Protein AF-A0A182XU81-F1 (afdb_monomer_lite)

InterPro domains:
  IPR001542 Defensin, invertebrate/fungal [PF01097] (40-65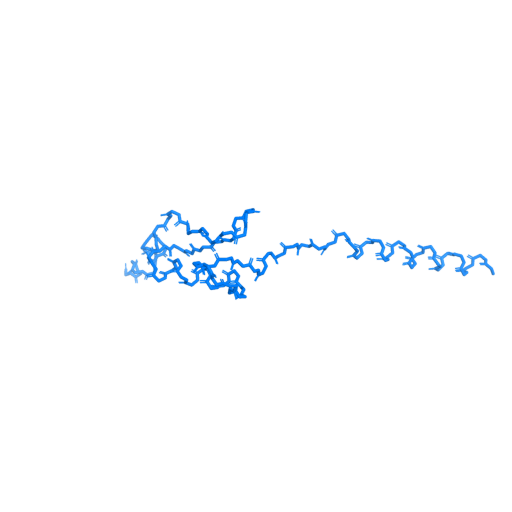)
  IPR001542 Defensin, invertebrate/fungal [PS51378] (26-66)
  IPR036574 Knottin, scorpion toxin-like superfamily [G3DSA:3.30.30.10] (27-66)
  IPR036574 Knottin, scorpion toxin-like superfamily [SSF57095] (28-65)

pLDDT: mean 70.02, std 12.56, range [47.19, 88.06]

Sequence (80 aa):
MKSFIAAAVIALICAIAVSGTTVTLQSTCKLFTADVVSSITCKMYCVIKGKTGGYCNSEGLCTCRAEDLHFLLKPIINKD

Radius of gyration: 21.96 Å; chains: 1; bounding box: 48×33×63 Å

Foldseek 3Di:
DVVVVVVVVVVVVVVVVVVPPPPPPVQWADDPNDTDGGLVVLQVVLVVVQANGWGQDPVRHIDTDPHGVCVVCVVVVPPD

Organism: Anopheles quadriannulatus (NCBI:txid34691)

Secondary structure (DSSP, 8-state):
-HHHHHHHHHHHHHHHHHTT-------EEEETTEEEE-HHHHHHHHHHTTBS-EEE-TTSBEEE-SSBHHHHHHHHHT--

Structure (mmCIF, N/CA/C/O backbone):
data_AF-A0A182XU81-F1
#
_entry.id   AF-A0A182XU81-F1
#
loop_
_atom_site.group_PDB
_atom_site.id
_atom_site.type_symbol
_atom_site.label_atom_id
_atom_site.label_alt_id
_atom_site.label_comp_id
_atom_site.label_asym_id
_atom_site.label_entity_id
_atom_site.label_seq_id
_atom_site.pdbx_PDB_ins_code
_atom_site.Cartn_x
_atom_site.Cartn_y
_atom_site.Cartn_z
_atom_site.occupancy
_atom_site.B_iso_or_equiv
_atom_site.auth_seq_id
_atom_site.auth_comp_id
_atom_site.auth_asym_id
_atom_site.auth_atom_id
_atom_site.pdbx_PDB_model_num
ATOM 1 N N . MET A 1 1 ? 36.611 -16.963 -37.078 1.00 57.62 1 MET A N 1
ATOM 2 C CA . MET A 1 1 ? 35.349 -16.354 -37.568 1.00 57.62 1 MET A CA 1
ATOM 3 C C . MET A 1 1 ? 34.102 -17.081 -37.058 1.00 57.62 1 MET A C 1
ATOM 5 O O . MET A 1 1 ? 33.312 -16.437 -36.389 1.00 57.62 1 MET A O 1
ATOM 9 N N . LYS A 1 2 ? 33.943 -18.404 -37.252 1.00 56.84 2 LYS A N 1
ATOM 10 C CA . LYS A 1 2 ? 32.777 -19.171 -36.745 1.00 56.84 2 LYS A CA 1
ATOM 11 C C . LYS A 1 2 ? 32.512 -19.039 -35.230 1.00 56.84 2 LYS A C 1
ATOM 13 O O . LYS A 1 2 ? 31.370 -18.821 -34.847 1.00 56.84 2 LYS A O 1
ATOM 18 N N . SER A 1 3 ? 33.547 -19.081 -34.384 1.00 60.00 3 SER A N 1
ATOM 19 C CA . SER A 1 3 ? 33.372 -18.948 -32.922 1.00 60.00 3 SER A CA 1
ATOM 20 C C . SER A 1 3 ? 32.946 -17.550 -32.464 1.00 60.00 3 SER A C 1
ATOM 22 O O . SER A 1 3 ? 32.244 -17.426 -31.469 1.00 60.00 3 SER A O 1
ATOM 24 N N . PHE A 1 4 ? 33.318 -16.499 -33.204 1.00 69.81 4 PHE A N 1
ATOM 25 C CA . PHE A 1 4 ? 32.904 -15.127 -32.886 1.00 69.81 4 PHE A CA 1
ATOM 26 C C . PHE A 1 4 ? 31.423 -14.897 -33.201 1.00 69.81 4 PHE A C 1
ATOM 28 O O . PHE A 1 4 ? 30.735 -14.213 -32.452 1.00 69.81 4 PHE A O 1
ATOM 35 N N . ILE A 1 5 ? 30.918 -15.527 -34.266 1.00 74.00 5 ILE A N 1
ATOM 36 C CA . ILE A 1 5 ? 29.497 -15.476 -34.631 1.00 74.00 5 ILE A CA 1
ATOM 37 C C . ILE A 1 5 ? 28.659 -16.214 -33.581 1.00 74.00 5 ILE A C 1
ATOM 39 O O . ILE A 1 5 ? 27.644 -15.693 -33.134 1.00 74.00 5 ILE A O 1
ATOM 43 N N . ALA A 1 6 ? 29.113 -17.385 -33.122 1.00 72.69 6 ALA A N 1
ATOM 44 C CA . ALA A 1 6 ? 28.427 -18.132 -32.067 1.00 72.69 6 ALA A CA 1
ATOM 45 C C . ALA A 1 6 ? 28.344 -17.338 -30.749 1.00 72.69 6 ALA A C 1
ATOM 47 O O . ALA A 1 6 ? 27.277 -17.264 -30.144 1.00 72.69 6 ALA A O 1
ATOM 48 N N . ALA A 1 7 ? 29.437 -16.684 -30.342 1.00 74.44 7 ALA A N 1
ATOM 49 C CA . ALA A 1 7 ? 29.453 -15.838 -29.148 1.00 74.44 7 ALA A CA 1
ATOM 50 C C . ALA A 1 7 ? 28.511 -14.626 -29.271 1.00 74.44 7 ALA A C 1
ATOM 52 O O . ALA A 1 7 ? 27.795 -14.308 -28.323 1.00 74.44 7 ALA A O 1
ATOM 53 N N . ALA A 1 8 ? 28.460 -13.990 -30.447 1.00 77.62 8 ALA A N 1
ATOM 54 C CA . ALA A 1 8 ? 27.560 -12.868 -30.707 1.00 77.62 8 ALA A CA 1
ATOM 55 C C . ALA A 1 8 ? 26.079 -13.279 -30.650 1.00 77.62 8 ALA A C 1
ATOM 57 O O . ALA A 1 8 ? 25.261 -12.559 -30.082 1.00 77.62 8 ALA A O 1
ATOM 58 N N . VAL A 1 9 ? 25.735 -14.457 -31.182 1.00 81.56 9 VAL A N 1
ATOM 59 C CA . VAL A 1 9 ? 24.362 -14.985 -31.146 1.00 81.56 9 VAL A CA 1
ATOM 60 C C . VAL A 1 9 ? 23.937 -15.317 -29.714 1.00 81.56 9 VAL A C 1
ATOM 62 O O . VAL A 1 9 ? 22.835 -14.957 -29.310 1.00 81.56 9 VAL A O 1
ATOM 65 N N . ILE A 1 10 ? 24.813 -15.933 -28.915 1.00 81.75 10 ILE A N 1
ATOM 66 C CA . ILE A 1 10 ? 24.524 -16.241 -27.505 1.00 81.75 10 ILE A CA 1
ATOM 67 C C . ILE A 1 10 ? 24.341 -14.952 -26.691 1.00 81.75 10 ILE A C 1
ATOM 69 O O . ILE A 1 10 ? 23.386 -14.844 -25.923 1.00 81.75 10 ILE A O 1
ATOM 73 N N . ALA A 1 11 ? 25.203 -13.951 -26.894 1.00 78.12 11 ALA A N 1
ATOM 74 C CA . ALA A 1 11 ? 25.078 -12.654 -26.231 1.00 78.12 11 ALA A CA 1
ATOM 75 C C . ALA A 1 11 ? 23.753 -11.952 -26.579 1.00 78.12 11 ALA A C 1
ATOM 77 O O . ALA A 1 11 ? 23.104 -11.385 -25.699 1.00 78.12 11 ALA A O 1
ATOM 78 N N . LEU A 1 12 ? 23.320 -12.046 -27.840 1.00 76.50 12 LEU A N 1
ATOM 79 C CA . LEU A 1 12 ? 22.048 -11.487 -28.293 1.00 76.50 12 LEU A CA 1
ATOM 80 C C . LEU A 1 12 ? 20.852 -12.194 -27.636 1.00 76.50 12 LEU 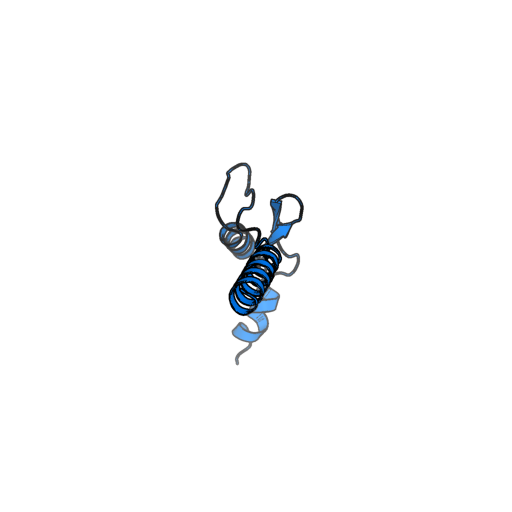A C 1
ATOM 82 O O . LEU A 1 12 ? 19.949 -11.527 -27.142 1.00 76.50 12 LEU A O 1
ATOM 86 N N . ILE A 1 13 ? 20.866 -13.529 -27.557 1.00 76.44 13 ILE A N 1
ATOM 87 C CA . ILE A 1 13 ? 19.802 -14.314 -26.906 1.00 76.44 13 ILE A CA 1
ATOM 88 C C . ILE A 1 13 ? 19.695 -13.961 -25.414 1.00 76.44 13 ILE A C 1
ATOM 90 O O . ILE A 1 13 ? 18.590 -13.757 -24.908 1.00 76.44 13 ILE A O 1
ATOM 94 N N . CYS A 1 14 ? 20.826 -13.813 -24.719 1.00 70.88 14 CYS A N 1
ATOM 95 C CA . CYS A 1 14 ? 20.8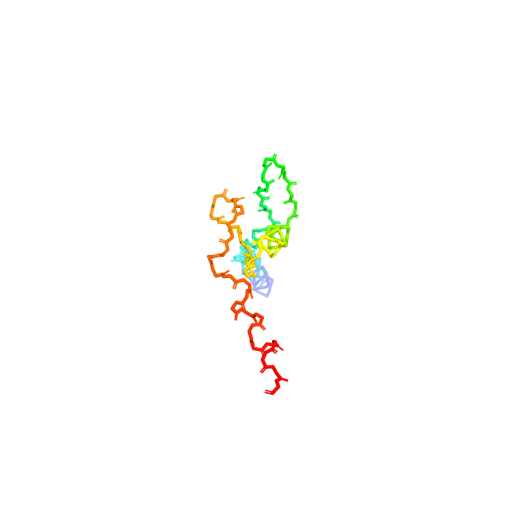46 -13.395 -23.316 1.00 70.88 14 CYS A CA 1
ATOM 96 C C . CYS A 1 14 ? 20.273 -11.983 -23.116 1.00 70.88 14 CYS A C 1
ATOM 98 O O . CYS A 1 14 ? 19.523 -11.762 -22.168 1.00 70.88 14 CYS A O 1
ATOM 100 N N . ALA A 1 15 ? 20.565 -11.038 -24.015 1.00 66.06 15 ALA A N 1
ATOM 101 C CA . ALA A 1 15 ? 20.020 -9.681 -23.933 1.00 66.06 15 ALA A CA 1
ATOM 102 C C . ALA A 1 15 ? 18.486 -9.650 -24.105 1.00 66.06 15 ALA A C 1
ATOM 104 O O . ALA A 1 15 ? 17.790 -8.892 -23.423 1.00 66.06 15 ALA A O 1
ATOM 105 N N . ILE A 1 16 ? 17.940 -10.513 -24.968 1.00 65.31 16 ILE A N 1
ATOM 106 C CA . ILE A 1 16 ? 16.491 -10.613 -25.196 1.00 65.31 16 ILE A CA 1
ATOM 107 C C . ILE A 1 16 ? 15.795 -11.246 -23.979 1.00 65.31 16 ILE A C 1
ATOM 109 O O . ILE A 1 16 ? 14.739 -10.773 -23.563 1.00 65.31 16 ILE A O 1
ATOM 113 N N . ALA A 1 17 ? 16.405 -12.261 -23.356 1.00 60.12 17 ALA A N 1
ATOM 114 C CA . ALA A 1 17 ? 15.847 -12.940 -22.183 1.00 60.12 17 ALA A CA 1
ATOM 115 C C . ALA A 1 17 ? 15.720 -12.022 -20.949 1.00 60.12 17 ALA A C 1
ATOM 117 O O . ALA A 1 17 ? 14.728 -12.103 -20.227 1.00 60.12 17 ALA A O 1
ATOM 118 N N . VAL A 1 18 ? 16.674 -11.109 -20.732 1.00 57.84 18 VAL A N 1
ATOM 119 C CA . VAL A 1 18 ? 16.643 -10.150 -19.605 1.00 57.84 18 VAL A CA 1
ATOM 120 C C . VAL A 1 18 ? 15.524 -9.111 -19.765 1.00 57.84 18 VAL A C 1
ATOM 122 O O . VAL A 1 18 ? 14.969 -8.630 -18.779 1.00 57.84 18 VAL A O 1
ATOM 125 N N . SER A 1 19 ? 15.137 -8.806 -21.004 1.00 54.47 19 SER A N 1
ATOM 126 C CA . SER A 1 19 ? 14.087 -7.826 -21.308 1.00 54.47 19 SER A CA 1
ATOM 127 C C . SER A 1 19 ? 12.667 -8.348 -21.023 1.00 54.47 19 SER A C 1
ATOM 129 O O . SER A 1 19 ? 11.726 -7.560 -20.977 1.00 54.47 19 SER A O 1
ATOM 131 N N . GLY A 1 20 ? 12.499 -9.665 -20.834 1.00 49.81 20 GLY A N 1
ATOM 132 C CA . GLY A 1 20 ? 11.197 -10.323 -20.660 1.00 49.81 20 GLY A CA 1
ATOM 133 C C . GLY A 1 20 ? 10.728 -10.483 -19.211 1.00 49.81 20 GLY A C 1
ATOM 134 O O . GLY A 1 20 ? 9.592 -10.891 -18.986 1.00 49.81 20 GLY A O 1
ATOM 135 N N . THR A 1 21 ? 11.567 -10.167 -18.221 1.00 47.69 21 THR A N 1
ATOM 136 C CA . THR A 1 21 ? 11.220 -10.284 -16.795 1.00 47.69 21 THR A CA 1
ATOM 137 C C . THR A 1 21 ? 11.199 -8.928 -16.107 1.00 47.69 21 THR A C 1
ATOM 139 O O . THR A 1 21 ? 11.691 -8.776 -14.990 1.00 47.69 21 THR A O 1
ATOM 142 N N . THR A 1 22 ? 10.593 -7.921 -16.727 1.00 47.72 22 THR A N 1
ATOM 143 C CA . THR A 1 22 ? 9.998 -6.845 -15.937 1.00 47.72 22 THR A CA 1
ATOM 144 C C . THR A 1 22 ? 8.716 -7.406 -15.334 1.00 47.72 22 THR A C 1
ATOM 146 O O . THR A 1 22 ? 7.608 -7.150 -15.796 1.00 47.72 22 THR A O 1
ATOM 149 N N . VAL A 1 23 ? 8.860 -8.204 -14.269 1.00 47.19 23 VAL A N 1
ATOM 150 C CA . VAL A 1 23 ? 7.786 -8.284 -13.280 1.00 47.19 23 VAL A CA 1
ATOM 151 C C . VAL A 1 23 ? 7.639 -6.845 -12.825 1.00 47.19 23 VAL A C 1
ATOM 153 O O . VAL A 1 23 ? 8.459 -6.342 -12.056 1.00 47.19 23 VAL A O 1
ATOM 156 N N . THR A 1 24 ? 6.668 -6.140 -13.391 1.00 47.72 24 THR A N 1
ATOM 157 C CA . THR A 1 24 ? 6.231 -4.834 -12.931 1.00 47.72 24 THR A CA 1
ATOM 158 C C . THR A 1 24 ? 5.608 -5.075 -11.565 1.00 47.72 24 THR A C 1
ATOM 160 O O . THR A 1 24 ? 4.396 -5.104 -11.386 1.00 47.72 24 THR A O 1
ATOM 163 N N . LEU A 1 25 ? 6.467 -5.316 -10.571 1.00 51.28 25 LEU A N 1
ATOM 164 C CA . LEU A 1 25 ? 6.175 -5.101 -9.171 1.00 51.28 25 LEU A CA 1
ATOM 165 C C . LEU A 1 25 ? 5.796 -3.633 -9.122 1.00 51.28 25 LEU A C 1
ATOM 167 O O . LEU A 1 25 ? 6.666 -2.765 -9.096 1.00 51.28 25 LEU A O 1
ATOM 171 N N . GLN A 1 26 ? 4.497 -3.379 -9.258 1.00 54.97 26 GLN A N 1
ATOM 172 C CA . GLN A 1 26 ? 3.912 -2.057 -9.271 1.00 54.97 26 GLN A CA 1
ATOM 173 C C . GLN A 1 26 ? 4.193 -1.463 -7.895 1.00 54.97 26 GLN A C 1
ATOM 175 O O . GLN A 1 26 ? 3.487 -1.688 -6.912 1.00 54.97 26 GLN A O 1
ATOM 180 N N . SER A 1 27 ? 5.352 -0.821 -7.811 1.00 55.81 27 SER A N 1
ATOM 181 C CA . SER A 1 27 ? 5.959 -0.328 -6.587 1.00 55.81 27 SER A CA 1
ATOM 182 C C . SER A 1 27 ? 5.425 1.050 -6.245 1.00 55.81 27 SER A C 1
ATOM 184 O O . SER A 1 27 ? 5.815 1.611 -5.236 1.00 55.81 27 SER A O 1
ATOM 186 N N . THR A 1 28 ? 4.528 1.612 -7.048 1.00 60.97 28 THR A N 1
ATOM 187 C CA . THR A 1 28 ? 3.932 2.924 -6.830 1.00 60.97 28 THR A CA 1
ATOM 188 C C . THR A 1 28 ? 2.414 2.806 -6.881 1.00 60.97 28 THR A C 1
ATOM 190 O O . THR A 1 28 ? 1.845 2.082 -7.700 1.00 60.97 28 THR A O 1
ATOM 193 N N . CYS A 1 29 ? 1.758 3.479 -5.942 1.00 70.31 29 CYS A N 1
ATOM 194 C CA . CYS A 1 29 ? 0.310 3.500 -5.803 1.00 70.31 29 CYS A CA 1
ATOM 195 C C . CYS A 1 29 ? -0.118 4.910 -5.434 1.00 70.31 29 CYS A C 1
ATOM 197 O O . CYS A 1 29 ? 0.507 5.534 -4.578 1.00 70.31 29 CYS A O 1
ATOM 199 N N . LYS A 1 30 ? -1.231 5.382 -5.985 1.00 69.88 30 LYS A N 1
ATOM 200 C CA . LYS A 1 30 ? -1.859 6.607 -5.499 1.00 69.88 30 LYS A CA 1
ATOM 201 C C . LYS A 1 30 ? -2.605 6.300 -4.208 1.00 69.88 30 LYS A C 1
ATOM 203 O O . LYS A 1 30 ? -3.558 5.518 -4.193 1.00 69.88 30 LYS A O 1
ATOM 208 N N . LEU A 1 31 ? -2.173 6.933 -3.124 1.00 66.25 31 LEU A N 1
ATOM 209 C CA . LEU A 1 31 ? -2.881 6.943 -1.849 1.00 66.25 31 LEU A CA 1
ATOM 210 C C . LEU A 1 31 ? -3.400 8.371 -1.654 1.00 66.25 31 LEU A C 1
ATOM 212 O O . LEU A 1 31 ? -2.625 9.296 -1.437 1.00 66.25 31 LEU A O 1
ATOM 216 N N . PHE A 1 32 ? -4.713 8.552 -1.806 1.00 57.72 32 PHE A N 1
ATOM 217 C CA . PHE A 1 32 ? -5.419 9.810 -1.518 1.00 57.72 32 PHE A CA 1
ATOM 218 C C . PHE A 1 32 ? -4.825 11.077 -2.167 1.00 57.72 32 PHE A C 1
ATOM 220 O O . PHE A 1 32 ? -4.668 12.076 -1.492 1.00 57.72 32 PHE A O 1
ATOM 227 N N . THR A 1 33 ? -4.537 11.057 -3.474 1.00 51.25 33 THR A N 1
ATOM 228 C CA . THR A 1 33 ? -4.028 12.203 -4.274 1.00 51.25 33 THR A CA 1
ATOM 229 C C . THR A 1 33 ? -2.558 12.595 -4.089 1.00 51.25 33 THR A C 1
ATOM 231 O O . THR A 1 33 ? -2.115 13.527 -4.754 1.00 51.25 33 THR A O 1
ATOM 234 N N . ALA A 1 34 ? -1.780 11.878 -3.275 1.00 55.53 34 ALA A N 1
ATOM 235 C CA . ALA A 1 34 ? -0.327 12.037 -3.202 1.00 55.53 34 ALA A CA 1
ATOM 236 C C . ALA A 1 34 ? 0.382 10.821 -3.823 1.00 55.53 34 ALA A C 1
ATOM 238 O O . ALA A 1 34 ? -0.025 9.675 -3.599 1.00 55.53 34 ALA A O 1
ATOM 239 N N . ASP A 1 35 ? 1.443 11.064 -4.598 1.00 55.00 35 ASP A N 1
ATOM 240 C CA . ASP A 1 35 ? 2.330 10.007 -5.091 1.00 55.00 35 ASP A CA 1
ATOM 241 C C . ASP A 1 35 ? 3.148 9.460 -3.916 1.00 55.00 35 ASP A C 1
ATOM 243 O O . ASP A 1 35 ? 4.238 9.937 -3.604 1.00 55.00 35 ASP A O 1
ATOM 247 N N . VAL A 1 36 ? 2.608 8.462 -3.217 1.00 54.47 36 VAL A N 1
ATOM 248 C CA . VAL A 1 36 ? 3.381 7.703 -2.237 1.00 54.47 36 VAL A CA 1
ATOM 249 C C . VAL A 1 36 ? 4.067 6.542 -2.928 1.00 54.47 36 VAL A C 1
ATOM 251 O O . VAL A 1 36 ? 3.460 5.646 -3.519 1.00 54.47 36 VAL A O 1
ATOM 254 N N . VAL A 1 37 ? 5.386 6.566 -2.811 1.00 55.66 37 VAL A N 1
ATOM 255 C CA . VAL A 1 37 ? 6.245 5.457 -3.183 1.00 55.66 37 VAL A CA 1
ATOM 256 C C . VAL A 1 37 ? 5.861 4.269 -2.302 1.00 55.66 37 VAL A C 1
ATOM 258 O O . VAL A 1 37 ? 5.826 4.366 -1.076 1.00 55.66 37 VAL A O 1
ATOM 261 N N . SER A 1 38 ? 5.612 3.134 -2.939 1.00 61.94 38 SER A N 1
ATOM 262 C CA . SER A 1 38 ? 5.429 1.816 -2.340 1.00 61.94 38 SER A CA 1
ATOM 263 C C . SER A 1 38 ? 4.000 1.362 -2.037 1.00 61.94 38 SER A C 1
ATOM 265 O O . SER A 1 38 ? 3.297 1.882 -1.172 1.00 61.94 38 SER A O 1
ATOM 267 N N . SER A 1 39 ? 3.650 0.236 -2.672 1.00 66.56 39 SER A N 1
ATOM 268 C CA . SER A 1 39 ? 2.603 -0.727 -2.283 1.00 66.56 39 SER A CA 1
ATOM 269 C C . SER A 1 39 ? 2.593 -1.029 -0.768 1.00 66.56 39 SER A C 1
ATOM 271 O O . SER A 1 39 ? 1.546 -1.324 -0.188 1.00 66.56 39 SER A O 1
ATOM 273 N N . ILE A 1 40 ? 3.733 -0.852 -0.087 1.00 77.31 40 ILE A N 1
ATOM 274 C CA . ILE A 1 40 ? 3.862 -0.942 1.374 1.00 77.31 40 ILE A CA 1
ATOM 275 C C . ILE A 1 40 ? 2.975 0.082 2.094 1.00 77.31 40 ILE A C 1
ATOM 277 O O . ILE A 1 40 ? 2.311 -0.277 3.064 1.00 77.31 40 ILE A O 1
ATOM 281 N N . THR A 1 41 ? 2.909 1.328 1.624 1.00 81.19 41 THR A N 1
ATOM 282 C CA . THR A 1 41 ? 2.116 2.387 2.269 1.00 81.19 41 THR A CA 1
ATOM 283 C C . THR A 1 41 ? 0.622 2.083 2.168 1.00 81.19 41 THR A C 1
ATOM 285 O O . THR A 1 41 ? -0.103 2.197 3.154 1.00 81.19 41 THR A O 1
ATOM 288 N N . CYS A 1 42 ? 0.174 1.591 1.007 1.00 84.38 42 CYS A N 1
ATOM 289 C CA . CYS A 1 42 ? -1.187 1.084 0.825 1.00 84.38 42 CYS A CA 1
ATOM 290 C C . CYS A 1 42 ? -1.490 -0.075 1.786 1.00 84.38 42 CYS A C 1
ATOM 292 O O . CYS A 1 42 ? -2.515 -0.081 2.471 1.00 84.38 42 CYS A O 1
ATOM 294 N N . LYS A 1 43 ? -0.566 -1.035 1.893 1.00 86.44 43 LYS A N 1
ATOM 295 C CA . LYS A 1 43 ? -0.709 -2.170 2.805 1.00 86.44 43 LYS A CA 1
ATOM 296 C C . LYS A 1 43 ? -0.830 -1.715 4.260 1.00 86.44 43 LYS A C 1
ATOM 298 O O . LYS A 1 43 ? -1.764 -2.136 4.936 1.00 86.44 43 LYS A O 1
ATOM 303 N N . MET A 1 44 ? 0.067 -0.841 4.715 1.00 84.38 44 MET A N 1
ATOM 304 C CA . MET A 1 44 ? 0.084 -0.317 6.084 1.00 84.38 44 MET A CA 1
ATOM 305 C C . MET A 1 44 ? -1.194 0.467 6.403 1.00 84.38 44 MET A C 1
ATOM 307 O O . MET A 1 44 ? -1.799 0.251 7.451 1.00 84.38 44 MET A O 1
ATOM 311 N N . TYR A 1 45 ? -1.652 1.318 5.478 1.00 84.69 45 TYR A N 1
ATOM 312 C CA . TYR A 1 45 ? -2.906 2.061 5.616 1.00 84.69 45 TYR A CA 1
ATOM 313 C C . TYR A 1 45 ? -4.096 1.123 5.854 1.00 84.69 45 TYR A C 1
ATOM 315 O O . TYR A 1 45 ? -4.856 1.305 6.803 1.00 84.69 45 TYR A O 1
ATOM 323 N N . CYS A 1 46 ? -4.235 0.079 5.036 1.00 87.25 46 CYS A N 1
ATOM 324 C CA . CYS A 1 46 ? -5.329 -0.878 5.175 1.00 87.25 46 CYS A CA 1
ATOM 325 C C . CYS A 1 46 ? -5.248 -1.686 6.480 1.00 87.25 46 CYS A C 1
ATOM 327 O O . CYS A 1 46 ? -6.283 -1.935 7.096 1.00 87.25 46 CYS A O 1
ATOM 329 N N . VAL A 1 47 ? -4.039 -2.031 6.939 1.00 87.94 47 VAL A N 1
ATOM 330 C CA . VAL A 1 47 ? -3.829 -2.672 8.250 1.00 87.94 47 VAL A CA 1
ATOM 331 C C . VAL A 1 47 ? -4.300 -1.774 9.394 1.00 87.94 47 VAL A C 1
ATOM 333 O O . VAL A 1 47 ? -5.056 -2.230 10.248 1.00 87.94 47 VAL A O 1
ATOM 336 N N . ILE A 1 48 ? -3.944 -0.485 9.382 1.00 85.00 48 ILE A N 1
ATOM 337 C CA . ILE A 1 48 ? -4.402 0.493 10.389 1.00 85.00 48 ILE A CA 1
ATOM 338 C C . ILE A 1 48 ? -5.934 0.629 10.377 1.00 85.00 48 ILE A C 1
ATOM 340 O O . ILE A 1 48 ? -6.552 0.829 11.419 1.00 85.00 48 ILE A O 1
ATOM 344 N N . LYS A 1 49 ? -6.569 0.467 9.211 1.00 85.12 49 LYS A N 1
ATOM 345 C CA . LYS A 1 49 ? -8.035 0.473 9.056 1.00 85.12 49 LYS A CA 1
ATOM 346 C C . LYS A 1 49 ? -8.704 -0.850 9.455 1.00 85.12 49 LYS A C 1
ATOM 348 O O . LYS A 1 49 ? -9.903 -1.000 9.235 1.00 85.12 49 LYS A O 1
ATOM 353 N N . GLY A 1 50 ? -7.961 -1.795 10.032 1.00 83.50 50 GLY A N 1
ATOM 354 C CA . GLY A 1 50 ? -8.488 -3.071 10.518 1.00 83.50 50 GLY A CA 1
ATOM 355 C C . GLY A 1 50 ? -8.653 -4.141 9.439 1.00 83.50 50 GLY A C 1
ATOM 356 O O . GLY A 1 50 ? -9.311 -5.149 9.684 1.00 83.50 50 GLY A O 1
ATOM 357 N N . LYS A 1 51 ? -8.061 -3.959 8.255 1.00 87.19 51 LYS A N 1
ATOM 358 C CA . LYS A 1 51 ? -8.050 -4.960 7.178 1.00 87.19 51 LYS A CA 1
ATOM 359 C C . LYS A 1 51 ? -6.761 -5.771 7.198 1.00 87.19 51 LYS A C 1
ATOM 361 O O . LYS A 1 51 ? -5.760 -5.358 7.771 1.00 87.19 51 LYS A O 1
ATOM 366 N N . THR A 1 52 ? -6.749 -6.926 6.548 1.00 85.88 52 THR A N 1
ATOM 367 C CA . THR A 1 52 ? -5.544 -7.780 6.479 1.00 85.88 52 THR A CA 1
ATOM 368 C C . THR A 1 52 ? -4.378 -7.150 5.709 1.00 85.88 52 THR A C 1
ATOM 370 O O . THR A 1 52 ? -3.229 -7.578 5.828 1.00 85.88 52 THR A O 1
ATOM 373 N N . GLY A 1 53 ? -4.661 -6.135 4.892 1.00 86.75 53 GLY A N 1
ATOM 374 C CA . GLY A 1 53 ? -3.690 -5.448 4.058 1.00 86.75 53 GLY A CA 1
ATOM 375 C C . GLY A 1 53 ? -4.344 -4.783 2.856 1.00 86.75 53 GLY A C 1
ATOM 376 O O . GLY A 1 53 ? -5.568 -4.700 2.746 1.00 86.75 53 GLY A O 1
ATOM 377 N N . GLY A 1 54 ? -3.508 -4.313 1.938 1.00 86.19 54 GLY A N 1
ATOM 378 C CA . GLY A 1 54 ? -3.917 -3.644 0.710 1.00 86.19 54 GLY A CA 1
ATOM 379 C C . GLY A 1 54 ? -2.973 -3.972 -0.436 1.00 86.19 54 GLY A C 1
ATOM 380 O O . GLY A 1 54 ? -1.880 -4.503 -0.215 1.00 86.19 54 GLY A O 1
ATOM 381 N N . TYR A 1 55 ? -3.422 -3.704 -1.655 1.00 83.19 55 TYR A N 1
ATOM 382 C CA . TYR A 1 55 ? -2.654 -3.880 -2.883 1.00 83.19 55 TYR A CA 1
ATOM 383 C C . TYR A 1 55 ? -2.978 -2.763 -3.878 1.00 83.19 55 TYR A C 1
ATOM 385 O O . TYR A 1 55 ? -3.993 -2.078 -3.751 1.00 83.19 55 TYR A O 1
ATOM 393 N N . CYS A 1 56 ? -2.111 -2.588 -4.871 1.00 83.69 56 CYS A N 1
ATOM 394 C CA . CYS A 1 56 ? -2.366 -1.705 -6.003 1.00 83.69 56 CYS A CA 1
ATOM 395 C C . CYS A 1 56 ? -3.160 -2.447 -7.066 1.00 83.69 56 CYS A C 1
ATOM 397 O O . CYS A 1 56 ? -2.716 -3.498 -7.529 1.00 83.69 56 CYS A O 1
ATOM 399 N N . ASN A 1 57 ? -4.320 -1.918 -7.448 1.00 82.44 57 ASN A N 1
ATOM 400 C CA . ASN A 1 57 ? -5.079 -2.469 -8.565 1.00 82.44 57 ASN A CA 1
ATOM 401 C C . ASN A 1 57 ? -4.438 -2.079 -9.917 1.00 82.44 57 ASN A C 1
ATOM 403 O O . ASN A 1 57 ? -3.452 -1.335 -9.976 1.00 82.44 57 ASN A O 1
ATOM 407 N N . SER A 1 58 ? -5.025 -2.559 -11.014 1.00 81.31 58 SER A N 1
ATOM 408 C CA . SER A 1 58 ? -4.587 -2.256 -12.384 1.00 81.31 58 SER A CA 1
ATOM 409 C C . SER A 1 58 ? -4.642 -0.768 -12.750 1.00 81.31 58 SER A C 1
ATOM 411 O O . SER A 1 58 ? -4.015 -0.360 -13.719 1.00 81.31 58 SER A O 1
ATOM 413 N N . GLU A 1 59 ? -5.366 0.047 -11.982 1.00 81.75 59 GLU A N 1
ATOM 414 C CA . GLU A 1 59 ? -5.484 1.498 -12.173 1.00 81.75 59 GLU A CA 1
ATOM 415 C C . GLU A 1 59 ? -4.462 2.288 -11.334 1.00 81.75 59 GLU A C 1
ATOM 417 O O . GLU A 1 59 ? -4.444 3.518 -11.357 1.00 81.75 59 GLU A O 1
ATOM 422 N N . GLY A 1 60 ? -3.607 1.605 -10.563 1.00 79.12 60 GLY A N 1
ATOM 423 C CA . GLY A 1 60 ? -2.650 2.259 -9.669 1.00 79.12 60 GLY A CA 1
ATOM 424 C C . GLY A 1 60 ? -3.267 2.814 -8.389 1.00 79.12 60 GLY A C 1
ATOM 425 O O . GLY A 1 60 ? -2.614 3.591 -7.691 1.00 79.12 60 GLY A O 1
ATOM 426 N N . LEU A 1 61 ? -4.498 2.419 -8.061 1.00 81.44 61 LEU A N 1
ATOM 427 C CA . LEU A 1 61 ? -5.203 2.838 -6.856 1.00 81.44 61 LEU A CA 1
ATOM 428 C C . LEU A 1 61 ? -5.010 1.819 -5.732 1.00 81.44 61 LEU A C 1
ATOM 430 O O . LEU A 1 61 ? -5.082 0.601 -5.936 1.00 81.44 61 LEU A O 1
ATOM 434 N N . CYS A 1 62 ? -4.800 2.326 -4.518 1.00 84.00 62 CYS A N 1
ATOM 435 C CA . CYS A 1 62 ? -4.766 1.487 -3.330 1.00 84.00 62 CYS A CA 1
ATOM 436 C C . CYS A 1 62 ? -6.145 0.871 -3.052 1.00 84.00 62 CYS A C 1
ATOM 438 O O . CYS A 1 62 ? -7.125 1.588 -2.859 1.00 84.00 62 CYS A O 1
ATOM 440 N N . THR A 1 63 ? -6.205 -0.458 -2.981 1.00 86.38 63 THR A N 1
ATOM 441 C CA . THR A 1 63 ? -7.409 -1.226 -2.647 1.00 86.38 63 THR A CA 1
ATOM 442 C C . THR A 1 63 ? -7.158 -2.059 -1.393 1.00 86.38 63 THR A C 1
ATOM 444 O O . THR A 1 63 ? -6.241 -2.885 -1.357 1.00 86.38 63 THR A O 1
ATOM 447 N N . CYS A 1 64 ? -7.975 -1.865 -0.355 1.00 88.06 64 CYS A N 1
ATOM 448 C CA . CYS A 1 64 ? -7.921 -2.691 0.851 1.00 88.06 64 CYS A CA 1
ATOM 449 C C . CYS A 1 64 ? -8.624 -4.031 0.639 1.00 88.06 64 CYS A C 1
ATOM 451 O O . CYS A 1 64 ? -9.655 -4.114 -0.029 1.00 88.06 64 CYS A O 1
ATOM 453 N N . ARG A 1 65 ? -8.076 -5.087 1.238 1.00 86.31 65 ARG A N 1
ATOM 454 C CA . ARG A 1 65 ? -8.704 -6.412 1.242 1.00 86.31 65 ARG A CA 1
ATOM 455 C C . ARG A 1 65 ? -9.980 -6.372 2.095 1.00 86.31 65 ARG A C 1
ATOM 457 O O . ARG A 1 65 ? -10.040 -5.647 3.084 1.00 86.31 65 ARG A O 1
ATOM 464 N N . ALA A 1 66 ? -11.007 -7.118 1.686 1.00 78.06 66 ALA A N 1
ATOM 465 C CA . ALA A 1 66 ? -12.308 -7.122 2.367 1.00 78.06 66 ALA A CA 1
ATOM 466 C C . ALA A 1 66 ? -12.247 -7.809 3.740 1.00 78.06 66 ALA A C 1
ATOM 468 O O . ALA A 1 66 ? -12.898 -7.366 4.686 1.00 78.06 66 ALA A O 1
ATOM 469 N N . GLU A 1 67 ? -11.426 -8.853 3.825 1.00 75.81 67 GLU A N 1
ATOM 470 C CA . GLU A 1 67 ? -11.105 -9.611 5.031 1.00 75.81 67 GLU A CA 1
ATOM 471 C C . GLU A 1 67 ? -10.622 -8.698 6.169 1.00 75.81 67 GLU A C 1
ATOM 473 O O . GLU A 1 67 ? -9.717 -7.869 6.010 1.00 75.81 67 GLU A O 1
ATOM 478 N N . ASP A 1 68 ? -11.252 -8.850 7.334 1.00 68.88 68 ASP A N 1
ATOM 479 C CA . ASP A 1 68 ? -10.860 -8.124 8.536 1.00 68.88 68 ASP A CA 1
ATOM 480 C C . ASP A 1 68 ? -9.632 -8.767 9.179 1.00 68.88 68 ASP A C 1
ATOM 482 O O . ASP A 1 68 ? -9.518 -9.991 9.299 1.00 68.88 68 ASP A O 1
ATOM 486 N N . LEU A 1 69 ? -8.726 -7.919 9.664 1.00 61.69 69 LEU A N 1
ATOM 487 C CA . LEU A 1 69 ? -7.499 -8.316 10.352 1.00 61.69 69 LEU A CA 1
ATOM 488 C C . LEU A 1 69 ? -7.786 -9.217 11.561 1.00 61.69 69 LEU A C 1
ATOM 490 O O . LEU A 1 69 ? -7.002 -10.109 11.872 1.00 61.69 69 LEU A O 1
ATOM 494 N N . HIS A 1 70 ? -8.942 -9.031 12.203 1.00 64.06 70 HIS A N 1
ATOM 495 C CA . HIS A 1 70 ? -9.390 -9.847 13.328 1.00 64.06 70 HIS A CA 1
ATOM 496 C C . HIS A 1 70 ? -9.452 -11.350 12.988 1.00 64.06 70 HIS A C 1
ATOM 498 O O . HIS A 1 70 ? -9.163 -12.187 13.842 1.00 64.06 70 HIS A O 1
ATOM 504 N N . PHE A 1 71 ? -9.761 -11.717 11.738 1.00 61.12 71 PHE A N 1
ATOM 505 C CA . PHE A 1 71 ? -9.742 -13.118 11.303 1.00 61.12 71 PHE A CA 1
ATOM 506 C C . PHE A 1 71 ? -8.321 -13.685 11.197 1.00 61.12 71 PHE A C 1
ATOM 508 O O . PHE A 1 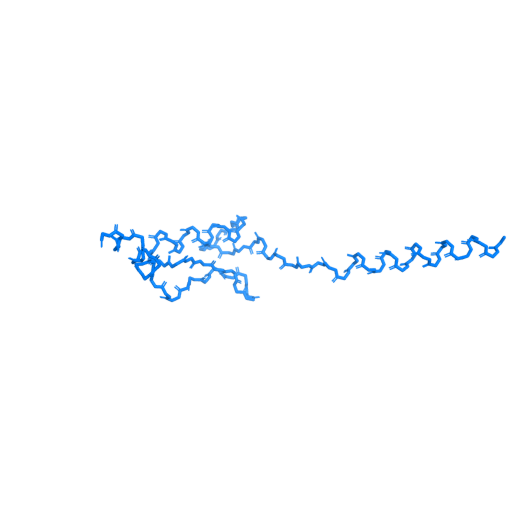71 ? -8.126 -14.859 11.500 1.00 61.12 71 PHE A O 1
ATOM 515 N N . LEU A 1 72 ? -7.329 -12.862 10.838 1.00 60.16 72 LEU A N 1
ATOM 516 C CA . LEU A 1 72 ? -5.921 -13.275 10.808 1.00 60.16 72 LEU A CA 1
ATOM 517 C C . LEU A 1 72 ? -5.271 -13.313 12.192 1.00 60.16 72 LEU A C 1
ATOM 519 O O . LEU A 1 72 ? -4.33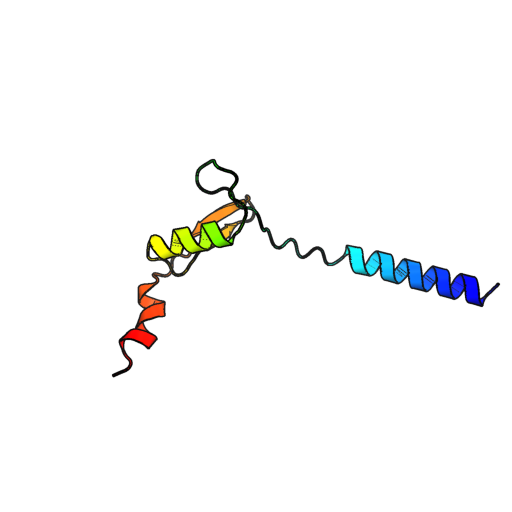0 -14.072 12.397 1.00 60.16 72 LEU A O 1
ATOM 523 N N . LEU A 1 73 ? -5.755 -12.505 13.136 1.00 62.78 73 LEU A N 1
ATOM 524 C CA . LEU A 1 73 ? -5.246 -12.483 14.511 1.00 62.78 73 LEU A CA 1
ATOM 525 C C . LEU A 1 73 ? -5.863 -13.580 15.386 1.00 62.78 73 LEU A C 1
ATOM 527 O O . LEU A 1 73 ? -5.261 -13.976 16.379 1.00 62.78 73 LEU A O 1
ATOM 531 N N . LYS A 1 74 ? -7.029 -14.114 15.007 1.00 62.75 74 LYS A N 1
ATOM 532 C CA . LYS A 1 74 ? -7.746 -15.179 15.729 1.00 62.75 74 LYS A CA 1
ATOM 533 C C . LYS A 1 74 ? -6.864 -16.378 16.127 1.00 62.75 74 LYS A C 1
ATOM 535 O O . LYS A 1 74 ? -6.929 -16.769 17.287 1.00 62.75 74 LYS A O 1
ATOM 540 N N . PRO A 1 75 ? -6.011 -16.934 15.242 1.00 65.75 75 PRO A N 1
ATOM 541 C CA . PRO A 1 75 ? -5.121 -18.046 15.588 1.00 65.75 75 PRO A CA 1
ATOM 542 C C . PRO A 1 75 ? -3.997 -17.669 16.565 1.00 65.75 75 PRO A C 1
ATOM 544 O O . PRO A 1 75 ? -3.424 -18.547 17.198 1.00 65.75 75 PRO A O 1
ATOM 547 N N . ILE A 1 76 ? -3.649 -16.382 16.660 1.00 66.25 76 ILE A N 1
ATOM 548 C CA . ILE A 1 76 ? -2.602 -15.875 17.559 1.00 66.25 76 ILE A CA 1
ATOM 549 C C . ILE A 1 76 ? -3.193 -15.577 18.941 1.00 66.25 76 ILE A C 1
ATOM 551 O O . ILE A 1 76 ? -2.546 -15.841 19.947 1.00 66.25 76 ILE A O 1
ATOM 555 N N . ILE A 1 77 ? -4.419 -15.044 18.981 1.00 66.06 77 ILE A N 1
ATOM 556 C CA . ILE A 1 77 ? -5.121 -14.677 20.217 1.00 66.06 77 ILE A CA 1
ATOM 557 C C . ILE A 1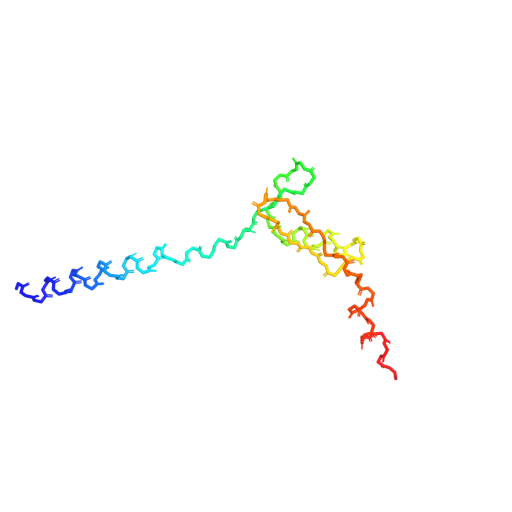 77 ? -5.668 -15.918 20.942 1.00 66.06 77 ILE A C 1
ATOM 559 O O . ILE A 1 77 ? -5.599 -15.967 22.160 1.00 66.06 77 ILE A O 1
ATOM 563 N N . ASN A 1 78 ? -6.152 -16.938 20.224 1.00 60.62 78 ASN A N 1
ATOM 564 C CA . ASN A 1 78 ? -6.657 -18.192 20.815 1.00 60.62 78 ASN A CA 1
ATOM 565 C C . ASN A 1 78 ? -5.550 -19.233 21.068 1.00 60.62 78 ASN A C 1
ATOM 567 O O . ASN A 1 78 ? -5.761 -20.429 20.870 1.00 60.62 78 ASN A O 1
ATOM 571 N N . LYS A 1 79 ? -4.348 -18.796 21.451 1.00 60.97 79 LYS A N 1
ATOM 572 C CA . LYS A 1 79 ? -3.246 -19.704 21.792 1.00 60.97 79 LYS A CA 1
ATOM 573 C C . LYS A 1 79 ? -3.234 -20.006 23.297 1.00 60.97 79 LYS A C 1
ATOM 575 O O . LYS A 1 79 ? -2.190 -19.871 23.925 1.00 60.97 79 LYS A O 1
ATOM 580 N N . ASP A 1 80 ? -4.395 -20.402 23.816 1.00 55.56 80 ASP A N 1
ATOM 581 C CA . ASP A 1 80 ? -4.598 -20.947 25.164 1.00 55.56 80 ASP A CA 1
ATOM 582 C C . ASP A 1 80 ? -5.167 -22.369 25.061 1.00 55.56 80 ASP A C 1
ATOM 584 O O . ASP A 1 80 ? -6.175 -22.552 24.335 1.00 55.56 80 ASP A O 1
#